Protein AF-A0A1I2G3A3-F1 (afdb_monomer_lite)

Sequence (102 aa):
MAKTKPKVLVNKLGEYMTASYTRKKTIVYDQKNPPPFKAVRYAETRVAYAQYIMSGFDKSIIDRAIKAVSAKTTISDFQINDKDTSLESLNCCFSCPFRSHY

Structure (mmCIF, N/CA/C/O backbone):
data_AF-A0A1I2G3A3-F1
#
_entry.id   AF-A0A1I2G3A3-F1
#
loop_
_atom_site.group_PDB
_atom_site.id
_atom_site.type_symbol
_atom_site.label_atom_id
_atom_site.label_alt_id
_atom_site.label_comp_id
_atom_site.label_asym_id
_atom_site.label_entity_id
_atom_site.label_seq_id
_atom_site.pdbx_PDB_ins_code
_atom_site.Cartn_x
_atom_site.Cartn_y
_atom_site.Cartn_z
_atom_site.occupancy
_atom_site.B_iso_or_equiv
_atom_site.auth_seq_id
_atom_site.auth_comp_id
_atom_site.auth_asym_id
_atom_site.auth_atom_id
_atom_site.pdbx_PDB_model_num
ATOM 1 N N . MET A 1 1 ? -19.179 11.346 -29.781 1.00 42.12 1 MET A N 1
ATOM 2 C CA . MET A 1 1 ? -18.217 10.891 -28.751 1.00 42.12 1 MET A CA 1
ATOM 3 C C . MET A 1 1 ? -17.269 12.040 -28.435 1.00 42.12 1 MET A C 1
ATOM 5 O O . MET A 1 1 ? -16.613 12.528 -29.347 1.00 42.12 1 MET A O 1
ATOM 9 N N . ALA A 1 2 ? -17.272 12.556 -27.204 1.00 47.06 2 ALA A N 1
ATOM 10 C CA . ALA A 1 2 ? -16.493 13.743 -26.849 1.00 47.06 2 ALA A CA 1
ATOM 11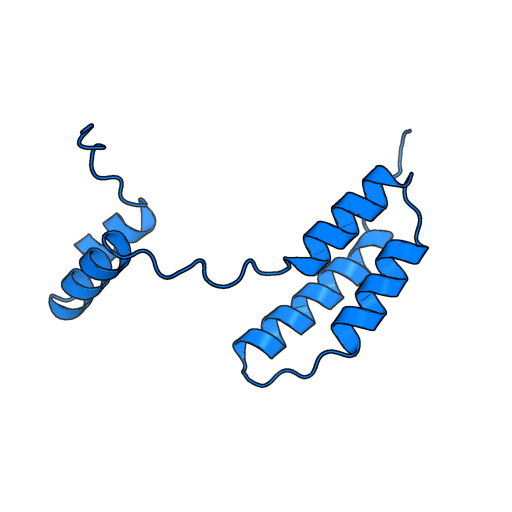 C C . ALA A 1 2 ? -14.987 13.445 -26.929 1.00 47.06 2 ALA A C 1
ATOM 13 O O . ALA A 1 2 ? -14.464 12.636 -26.166 1.00 47.06 2 ALA A O 1
ATOM 14 N N . LYS A 1 3 ? -14.286 14.101 -27.860 1.00 51.59 3 LYS A N 1
ATOM 15 C CA . LYS A 1 3 ? -12.825 14.044 -27.972 1.00 51.59 3 LYS A CA 1
ATOM 16 C C . LYS A 1 3 ? -12.248 14.852 -26.808 1.00 51.59 3 LYS A C 1
ATOM 18 O O . LYS A 1 3 ? -12.097 16.068 -26.898 1.00 51.59 3 LYS A O 1
ATOM 23 N N . THR A 1 4 ? -12.017 14.197 -25.672 1.00 61.94 4 THR A N 1
ATOM 24 C CA . THR A 1 4 ? -11.389 14.821 -24.503 1.00 61.94 4 THR A CA 1
ATOM 25 C C . THR A 1 4 ? -10.051 15.415 -24.929 1.00 61.94 4 THR A C 1
ATOM 27 O O . THR A 1 4 ? -9.223 14.706 -25.503 1.00 61.94 4 THR A O 1
ATOM 30 N N . LYS A 1 5 ? -9.846 16.717 -24.685 1.00 71.19 5 LYS A N 1
ATOM 31 C CA . LYS A 1 5 ? -8.570 17.391 -24.970 1.00 71.19 5 LYS A CA 1
ATOM 32 C C . LYS A 1 5 ? -7.424 16.554 -24.379 1.00 71.19 5 LYS A C 1
ATOM 34 O O . LYS A 1 5 ? -7.557 16.132 -23.228 1.00 71.19 5 LYS A O 1
ATOM 39 N N . PRO A 1 6 ? -6.340 16.289 -25.130 1.00 69.25 6 PRO A N 1
ATOM 40 C CA . PRO A 1 6 ? -5.228 15.499 -24.621 1.00 69.25 6 PRO A CA 1
ATOM 41 C C . PRO A 1 6 ? -4.645 16.196 -23.388 1.00 69.25 6 PRO A C 1
ATOM 43 O O . PRO A 1 6 ? -4.282 17.370 -23.446 1.00 69.25 6 PRO A O 1
ATOM 46 N N . LYS A 1 7 ? -4.612 15.485 -22.259 1.00 71.44 7 LYS A N 1
ATOM 47 C CA . LYS A 1 7 ? -4.061 15.976 -20.993 1.00 71.44 7 LYS A CA 1
ATOM 48 C C . LYS A 1 7 ? -2.747 15.258 -20.735 1.00 71.44 7 LYS A C 1
ATOM 50 O O . LYS A 1 7 ? -2.729 14.033 -20.676 1.00 71.44 7 LYS A O 1
ATOM 55 N N . VAL A 1 8 ? -1.677 16.025 -20.555 1.00 76.06 8 VAL A N 1
ATOM 56 C CA . VAL A 1 8 ? -0.354 15.520 -20.178 1.00 76.06 8 VAL A CA 1
ATOM 57 C C . VAL A 1 8 ? 0.011 16.044 -18.797 1.00 76.06 8 VAL A C 1
ATOM 59 O O . VAL A 1 8 ? -0.278 17.191 -18.460 1.00 76.06 8 VAL A O 1
ATOM 62 N N . LEU A 1 9 ? 0.630 15.195 -17.978 1.00 77.12 9 LEU A N 1
ATOM 63 C CA . LEU A 1 9 ? 1.178 15.625 -16.695 1.00 77.12 9 LEU A CA 1
ATOM 64 C C . LEU A 1 9 ? 2.383 16.532 -16.955 1.00 77.12 9 LEU A C 1
ATOM 66 O O . LEU A 1 9 ? 3.246 16.180 -17.755 1.00 77.12 9 LEU A O 1
ATOM 70 N N . VAL A 1 10 ? 2.486 17.652 -16.241 1.00 79.50 10 VAL A N 1
ATOM 71 C CA . VAL A 1 10 ? 3.576 18.633 -16.418 1.00 79.50 10 VAL A CA 1
ATOM 72 C C . VAL A 1 10 ? 4.955 17.976 -16.290 1.00 79.50 10 VAL A C 1
ATOM 74 O O . VAL A 1 10 ? 5.820 18.194 -17.132 1.00 79.50 10 VAL A O 1
ATOM 77 N N . ASN A 1 11 ? 5.127 17.065 -15.328 1.00 79.94 11 ASN A N 1
ATOM 78 C CA . ASN A 1 11 ? 6.376 16.313 -15.156 1.00 79.94 11 ASN A CA 1
ATOM 79 C C . ASN A 1 11 ? 6.718 15.454 -16.383 1.00 79.94 11 ASN A C 1
ATOM 81 O O . ASN A 1 11 ? 7.882 15.337 -16.755 1.00 79.94 11 ASN A O 1
ATOM 85 N N . LYS A 1 12 ? 5.706 14.871 -17.038 1.00 82.38 12 LYS A N 1
ATOM 86 C CA . LYS A 1 12 ? 5.892 14.078 -18.260 1.00 82.38 12 LYS A CA 1
ATOM 87 C C . LYS A 1 12 ? 6.165 14.944 -19.478 1.00 82.38 12 LYS A C 1
ATOM 89 O O . LYS A 1 12 ? 6.910 14.510 -20.349 1.00 82.38 12 LYS A O 1
ATOM 94 N N . LEU A 1 13 ? 5.630 16.161 -19.517 1.00 86.75 13 LEU A N 1
ATOM 95 C CA . LEU A 1 13 ? 5.973 17.140 -20.543 1.00 86.75 13 LEU A CA 1
ATOM 96 C C . LEU A 1 13 ? 7.430 17.603 -20.403 1.00 86.75 13 LEU A C 1
ATOM 98 O O . LEU A 1 13 ? 8.162 17.576 -21.386 1.00 86.75 13 LEU A O 1
ATOM 102 N N . GLY A 1 14 ? 7.867 17.944 -19.187 1.00 88.88 14 GLY A N 1
ATOM 103 C CA . GLY A 1 14 ? 9.258 18.318 -18.916 1.00 88.88 14 GLY A CA 1
ATOM 104 C C . GLY A 1 14 ? 10.242 17.202 -19.277 1.00 88.88 14 GLY A C 1
ATOM 105 O O . GLY A 1 14 ? 11.216 17.443 -19.983 1.00 88.88 14 GLY A O 1
ATOM 106 N N . GLU A 1 15 ? 9.931 15.961 -18.885 1.00 88.94 15 GLU A N 1
ATOM 107 C CA . GLU A 1 15 ? 10.711 14.775 -19.269 1.00 88.94 15 GLU A CA 1
ATOM 108 C C . GLU A 1 15 ? 10.739 14.584 -20.795 1.00 88.94 15 GLU A C 1
ATOM 110 O O . GLU A 1 15 ? 11.785 14.308 -21.376 1.00 88.94 15 GLU A O 1
ATOM 115 N N . TYR A 1 16 ? 9.603 14.766 -21.474 1.00 90.62 16 TYR A N 1
ATOM 116 C CA . TYR A 1 16 ? 9.513 14.612 -22.924 1.00 90.62 16 TYR A CA 1
ATOM 117 C C . TYR A 1 16 ? 10.405 15.603 -23.676 1.00 90.62 16 TYR A C 1
ATOM 119 O O . TYR A 1 16 ? 10.995 15.228 -24.686 1.00 90.62 16 TYR A O 1
ATOM 127 N N . MET A 1 17 ? 10.527 16.850 -23.214 1.00 91.31 17 MET A N 1
ATOM 128 C CA . MET A 1 17 ? 11.298 17.879 -23.923 1.00 91.31 17 MET A CA 1
ATOM 129 C C . MET A 1 17 ? 12.788 17.530 -24.031 1.00 91.31 17 MET A C 1
ATOM 131 O O . MET A 1 17 ? 13.388 17.759 -25.082 1.00 91.31 17 MET A O 1
ATOM 135 N N . THR A 1 18 ? 13.363 16.912 -22.998 1.00 92.19 18 THR A N 1
ATOM 136 C CA . THR A 1 18 ? 14.800 16.595 -22.916 1.00 92.19 18 THR A CA 1
ATOM 137 C C . THR A 1 18 ? 15.131 15.131 -23.224 1.00 92.19 18 THR A C 1
ATOM 139 O O . THR A 1 18 ? 16.294 14.786 -23.423 1.00 92.19 18 THR A O 1
ATOM 142 N N . ALA A 1 19 ? 14.126 14.257 -23.307 1.00 91.62 19 ALA A N 1
ATOM 143 C CA . ALA A 1 19 ? 14.307 12.826 -23.525 1.00 91.62 19 ALA A CA 1
ATOM 144 C C . ALA A 1 19 ? 14.807 12.444 -24.936 1.00 91.62 19 ALA A C 1
ATOM 146 O O . ALA A 1 19 ? 14.536 13.107 -25.946 1.00 91.62 19 ALA A O 1
ATOM 147 N N . SER A 1 20 ? 15.462 11.279 -25.012 1.00 92.62 20 SER A N 1
ATOM 148 C CA . SER A 1 20 ? 15.819 10.612 -26.271 1.00 92.62 20 SER A CA 1
ATOM 149 C C . SER A 1 20 ? 14.577 10.200 -27.073 1.00 92.62 20 SER A C 1
ATOM 151 O O . SER A 1 20 ? 13.481 10.045 -26.529 1.00 92.62 20 SER A O 1
ATOM 153 N N . TYR A 1 21 ? 14.733 9.983 -28.383 1.00 89.94 21 TYR A N 1
ATOM 154 C CA . TYR A 1 21 ? 13.626 9.605 -29.273 1.00 89.94 21 TYR A CA 1
ATOM 155 C C . TYR A 1 21 ? 12.897 8.329 -28.818 1.00 89.94 21 TYR A C 1
ATOM 157 O O . TYR A 1 21 ? 11.666 8.277 -28.803 1.00 89.94 21 TYR A O 1
ATOM 165 N N . THR A 1 22 ? 13.651 7.325 -28.367 1.00 91.88 22 THR A N 1
ATOM 166 C CA . THR A 1 22 ? 13.100 6.082 -27.812 1.00 91.88 22 THR A CA 1
ATOM 167 C C . THR A 1 22 ? 12.260 6.359 -26.567 1.00 91.88 22 THR A C 1
ATOM 169 O O . THR A 1 22 ? 11.130 5.886 -26.465 1.00 91.88 22 THR A O 1
ATOM 172 N N . ARG A 1 23 ? 12.756 7.199 -25.650 1.00 89.12 23 ARG A N 1
ATOM 173 C CA . ARG A 1 23 ? 12.042 7.530 -24.412 1.00 89.12 23 ARG A CA 1
ATOM 174 C C . ARG A 1 23 ? 10.792 8.377 -24.665 1.00 89.12 23 ARG A C 1
ATOM 176 O O . ARG A 1 23 ? 9.763 8.130 -24.042 1.00 89.12 23 ARG A O 1
ATOM 183 N N . LYS A 1 24 ? 10.837 9.305 -25.625 1.00 92.38 24 LYS A N 1
ATOM 184 C CA . LYS A 1 24 ? 9.672 10.077 -26.094 1.00 92.38 24 LYS A CA 1
ATOM 185 C C . LYS A 1 24 ? 8.535 9.166 -26.565 1.00 92.38 24 LYS A C 1
ATOM 187 O O . LYS A 1 24 ? 7.387 9.383 -26.176 1.00 92.38 24 LYS A O 1
ATOM 192 N N . LYS A 1 25 ? 8.845 8.117 -27.341 1.00 91.44 25 LYS A N 1
ATOM 193 C CA . LYS A 1 25 ? 7.852 7.117 -27.778 1.00 91.44 25 LYS A CA 1
ATOM 194 C C . LYS A 1 25 ? 7.208 6.397 -26.597 1.00 91.44 25 LYS A C 1
ATOM 196 O O . LYS A 1 25 ? 5.986 6.290 -26.565 1.00 91.44 25 LYS A O 1
ATOM 201 N N . THR A 1 26 ? 8.007 5.963 -25.623 1.00 86.56 26 THR A N 1
ATOM 202 C CA . THR A 1 26 ? 7.497 5.321 -24.404 1.00 86.56 26 THR A CA 1
ATOM 203 C C . THR A 1 26 ? 6.591 6.259 -23.612 1.00 86.56 26 THR A C 1
ATOM 205 O O . THR A 1 26 ? 5.489 5.868 -23.265 1.00 86.56 26 THR A O 1
ATOM 208 N N . ILE A 1 27 ? 6.985 7.522 -23.402 1.00 86.06 27 ILE A N 1
ATOM 209 C CA . ILE A 1 27 ? 6.163 8.506 -22.675 1.00 86.06 27 ILE A CA 1
ATOM 210 C C . ILE A 1 27 ? 4.796 8.692 -23.347 1.00 86.06 27 ILE A C 1
ATOM 212 O O . ILE A 1 27 ? 3.773 8.711 -22.666 1.00 86.06 27 ILE A O 1
ATOM 216 N N . VAL A 1 28 ? 4.762 8.810 -24.678 1.00 88.31 28 VAL A N 1
ATOM 217 C CA . VAL A 1 28 ? 3.506 8.944 -25.436 1.00 88.31 28 VAL A CA 1
ATOM 218 C C . VAL A 1 28 ? 2.673 7.664 -25.364 1.00 88.31 28 VAL A C 1
ATOM 220 O O . VAL A 1 28 ? 1.451 7.740 -25.248 1.00 88.31 28 VAL A O 1
ATOM 223 N N . TYR A 1 29 ? 3.311 6.496 -25.431 1.00 86.94 29 TYR A N 1
ATOM 224 C CA . TYR A 1 29 ? 2.636 5.209 -25.296 1.00 86.94 29 TYR A CA 1
ATOM 225 C C . TYR A 1 29 ? 2.014 5.043 -23.905 1.00 86.94 29 TYR A C 1
ATOM 227 O O . TYR A 1 29 ? 0.824 4.766 -23.821 1.00 86.94 29 TYR A O 1
ATOM 235 N N . ASP A 1 30 ? 2.769 5.313 -22.839 1.00 82.94 30 ASP A N 1
ATOM 236 C CA . ASP A 1 30 ? 2.312 5.253 -21.445 1.00 82.94 30 ASP A CA 1
ATOM 237 C C . ASP A 1 30 ? 1.202 6.278 -21.163 1.00 82.94 30 ASP A C 1
ATOM 239 O O . ASP A 1 30 ? 0.333 6.055 -20.331 1.00 82.94 30 ASP A O 1
ATOM 243 N N . GLN A 1 31 ? 1.210 7.427 -21.843 1.00 79.31 31 GLN A N 1
ATOM 244 C CA . GLN A 1 31 ? 0.143 8.430 -21.746 1.00 79.31 31 GLN A CA 1
ATOM 245 C C . GLN A 1 31 ? -1.150 7.981 -22.438 1.00 79.31 31 GLN A C 1
ATOM 247 O O . GLN A 1 31 ? -2.239 8.278 -21.951 1.00 79.31 31 GLN A O 1
ATOM 252 N N . LYS A 1 32 ? -1.039 7.293 -23.582 1.00 81.69 32 LYS A N 1
ATOM 253 C CA . LYS A 1 32 ? -2.187 6.746 -24.328 1.00 81.69 32 LYS A CA 1
ATOM 254 C C . LYS A 1 32 ? -2.755 5.494 -23.671 1.00 81.69 32 LYS A C 1
ATOM 256 O O . LYS A 1 32 ? -3.964 5.297 -23.682 1.00 81.69 32 LYS A O 1
ATOM 261 N N . ASN A 1 33 ? -1.871 4.683 -23.107 1.00 78.69 33 ASN A N 1
ATOM 262 C CA . ASN A 1 33 ? -2.163 3.448 -22.407 1.00 78.69 33 ASN A CA 1
ATOM 263 C C . ASN A 1 33 ? -1.649 3.609 -20.976 1.00 78.69 33 ASN A C 1
ATOM 265 O O . ASN A 1 33 ? -0.606 3.036 -20.648 1.00 78.69 33 ASN A O 1
ATOM 269 N N . PRO A 1 34 ? -2.321 4.435 -20.146 1.00 68.75 34 PRO A N 1
ATOM 270 C CA . PRO A 1 34 ? -1.936 4.569 -18.753 1.00 68.75 34 PRO A CA 1
ATOM 271 C C . PRO A 1 34 ? -1.873 3.161 -18.171 1.00 68.75 34 PRO A C 1
ATOM 273 O O . PRO A 1 34 ? -2.871 2.437 -18.258 1.00 68.75 34 PRO A O 1
ATOM 276 N N . PRO A 1 35 ? -0.711 2.731 -17.645 1.00 65.50 35 PRO A N 1
ATOM 277 C CA . PRO A 1 35 ? -0.612 1.408 -17.068 1.00 65.50 35 PRO A CA 1
ATOM 278 C C . PRO A 1 35 ? -1.710 1.285 -16.009 1.00 65.50 35 PRO A C 1
ATOM 280 O O . PRO A 1 35 ? -1.959 2.273 -15.301 1.00 65.50 35 PRO A O 1
ATOM 283 N N . PRO A 1 36 ? -2.386 0.122 -15.920 1.00 57.53 36 PRO A N 1
ATOM 284 C CA . PRO A 1 36 ? -3.374 -0.116 -14.882 1.00 57.53 36 PRO A CA 1
ATOM 285 C C . PRO A 1 36 ? -2.701 0.265 -13.577 1.00 57.53 36 PRO A C 1
ATOM 287 O O . PRO A 1 36 ? -1.609 -0.220 -13.287 1.00 57.53 36 PRO A O 1
ATOM 290 N N . PHE A 1 37 ? -3.294 1.270 -12.936 1.00 50.78 37 PHE A N 1
ATOM 291 C CA . PHE A 1 37 ? -2.827 1.972 -11.753 1.00 50.78 37 PHE A CA 1
ATOM 292 C C . PHE A 1 37 ? -1.687 1.215 -11.057 1.00 50.78 37 PHE A C 1
ATOM 294 O O . PHE A 1 37 ? -1.945 0.151 -10.494 1.00 50.78 37 PHE A O 1
ATOM 301 N N . LYS A 1 38 ? -0.435 1.715 -11.127 1.00 50.53 38 LYS A N 1
ATOM 302 C CA . LYS A 1 38 ? 0.660 1.214 -10.270 1.00 50.53 38 LYS A CA 1
ATOM 303 C C . LYS A 1 38 ? 0.053 1.081 -8.885 1.00 50.53 38 LYS A C 1
ATOM 305 O O . LYS A 1 38 ? -0.365 2.118 -8.372 1.00 50.53 38 LYS A O 1
ATOM 310 N N . ALA A 1 39 ? -0.097 -0.158 -8.404 1.00 49.53 39 ALA A N 1
ATOM 311 C CA . ALA A 1 39 ? -0.905 -0.521 -7.245 1.00 49.53 39 ALA A CA 1
ATOM 312 C C . ALA A 1 39 ? -0.909 0.622 -6.234 1.00 49.53 39 ALA A C 1
ATOM 314 O O . ALA A 1 39 ? 0.174 1.091 -5.878 1.00 49.53 39 ALA A O 1
ATOM 315 N N . VAL A 1 40 ? -2.097 1.136 -5.886 1.00 53.47 40 VAL A N 1
ATOM 316 C CA . VAL A 1 40 ? -2.244 2.232 -4.920 1.00 53.47 40 VAL A CA 1
ATOM 317 C C . VAL A 1 40 ? -1.363 1.873 -3.728 1.00 53.47 40 VAL A C 1
ATOM 319 O O . VAL A 1 40 ? -1.700 0.953 -2.986 1.00 53.47 40 VAL A O 1
ATOM 322 N N . ARG A 1 41 ? -0.206 2.536 -3.593 1.00 59.72 41 ARG A N 1
ATOM 323 C CA . ARG A 1 41 ? 0.663 2.320 -2.436 1.00 59.72 41 ARG A CA 1
ATOM 324 C C . ARG A 1 41 ? -0.190 2.559 -1.206 1.00 59.72 41 ARG A C 1
ATOM 326 O O . ARG A 1 41 ? -0.996 3.497 -1.215 1.00 59.72 41 ARG A O 1
ATOM 333 N N . TYR A 1 42 ? -0.047 1.723 -0.187 1.00 66.50 42 TYR A N 1
ATOM 334 C CA . TYR A 1 42 ? -0.828 1.871 1.046 1.00 66.50 42 TYR A CA 1
ATOM 335 C C . TYR A 1 42 ? -2.342 1.689 0.851 1.00 66.50 42 TYR A C 1
ATOM 337 O O . TYR A 1 42 ? -3.107 2.220 1.651 1.00 66.50 42 TYR A O 1
ATOM 345 N N . ALA A 1 43 ? -2.819 0.984 -0.188 1.00 70.62 43 ALA A N 1
ATOM 346 C CA . ALA A 1 43 ? -4.260 0.774 -0.405 1.00 70.62 43 ALA A CA 1
ATOM 347 C C . ALA A 1 43 ? -4.962 0.265 0.863 1.00 70.62 43 ALA A C 1
ATOM 349 O O . ALA A 1 43 ? -5.985 0.804 1.280 1.00 70.62 43 ALA A O 1
ATOM 350 N N . GLU A 1 44 ? -4.369 -0.739 1.503 1.00 75.25 44 GLU A N 1
ATOM 351 C CA . GLU A 1 44 ? -4.898 -1.350 2.721 1.00 75.25 44 GLU A CA 1
ATOM 352 C C . GLU A 1 44 ? -4.756 -0.442 3.932 1.00 75.25 44 GLU A C 1
ATOM 354 O O . GLU A 1 44 ? -5.705 -0.275 4.691 1.00 75.25 44 GLU A O 1
ATOM 359 N N . THR A 1 45 ? -3.608 0.214 4.071 1.00 82.81 45 THR A N 1
ATOM 360 C CA . THR A 1 45 ? -3.370 1.218 5.107 1.00 82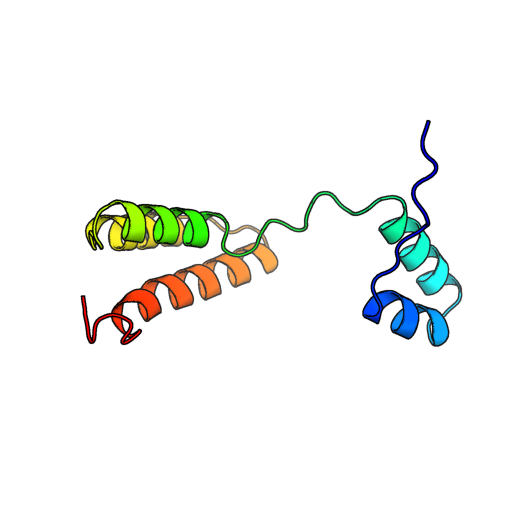.81 45 THR A CA 1
ATOM 361 C C . THR A 1 45 ? -4.390 2.359 5.021 1.00 82.81 45 THR A C 1
ATOM 363 O O . THR A 1 45 ? -4.939 2.779 6.034 1.00 82.81 45 THR A O 1
ATOM 366 N N . ARG A 1 46 ? -4.740 2.816 3.812 1.00 83.31 46 ARG A N 1
ATOM 367 C CA . ARG A 1 46 ? -5.762 3.845 3.585 1.00 83.31 46 ARG A CA 1
ATOM 368 C C . ARG A 1 46 ? -7.151 3.373 4.009 1.00 83.31 46 ARG A C 1
ATOM 370 O O . ARG A 1 46 ? -7.891 4.148 4.612 1.00 83.31 46 ARG A O 1
ATOM 377 N N . VAL A 1 47 ? -7.504 2.123 3.708 1.00 86.38 47 VAL A N 1
ATOM 378 C CA . VAL A 1 47 ? -8.770 1.523 4.158 1.00 86.38 47 VAL A CA 1
ATOM 379 C C . VAL A 1 47 ? -8.801 1.411 5.682 1.00 86.38 47 VAL A C 1
ATOM 381 O O . VAL A 1 47 ? -9.799 1.791 6.290 1.00 86.38 47 VAL A O 1
ATOM 384 N N . ALA A 1 48 ? -7.703 0.974 6.302 1.00 87.25 48 ALA A N 1
ATOM 385 C CA . ALA A 1 48 ? -7.585 0.875 7.753 1.00 87.25 48 ALA A CA 1
ATOM 386 C C . ALA A 1 48 ? -7.743 2.241 8.435 1.00 87.25 48 ALA A C 1
ATOM 388 O O . ALA A 1 48 ? -8.494 2.351 9.399 1.00 87.25 48 ALA A O 1
ATOM 389 N N . TYR A 1 49 ? -7.124 3.301 7.901 1.00 87.31 49 TYR A N 1
ATOM 390 C CA . TYR A 1 49 ? -7.315 4.661 8.412 1.00 87.31 49 TYR A CA 1
ATOM 391 C C . TYR A 1 49 ? -8.751 5.158 8.266 1.00 87.31 49 TYR A C 1
ATOM 393 O O . TYR A 1 49 ? -9.291 5.749 9.198 1.00 87.31 49 TYR A O 1
ATOM 401 N N . ALA A 1 50 ? -9.384 4.919 7.115 1.00 87.81 50 ALA A N 1
ATOM 402 C CA . ALA A 1 50 ? -10.773 5.312 6.907 1.00 87.81 50 ALA A CA 1
ATOM 403 C C . ALA A 1 50 ? -11.696 4.619 7.920 1.00 87.81 50 ALA A C 1
ATOM 405 O O . ALA A 1 50 ? -12.503 5.278 8.570 1.00 87.81 50 ALA A O 1
ATOM 406 N N . GLN A 1 51 ? -11.524 3.310 8.114 1.00 88.25 51 GLN A N 1
ATOM 407 C CA . GLN A 1 51 ? -12.280 2.549 9.106 1.00 88.25 51 GLN A CA 1
ATOM 408 C C . GLN A 1 51 ? -11.987 3.018 10.531 1.00 88.25 51 GLN A C 1
ATOM 410 O O . GLN A 1 51 ? -12.922 3.200 11.304 1.00 88.25 51 GLN A O 1
ATOM 415 N N . TYR A 1 52 ? -10.724 3.271 10.871 1.00 88.62 52 TYR A N 1
ATOM 416 C CA . TYR A 1 52 ? -10.317 3.801 12.171 1.00 88.62 52 TYR A CA 1
ATOM 417 C C . TYR A 1 52 ? -11.051 5.106 12.503 1.00 88.62 52 TYR A C 1
ATOM 419 O O . TYR A 1 52 ? -11.652 5.215 13.568 1.00 88.62 52 TYR A O 1
ATOM 427 N N . ILE A 1 53 ? -11.088 6.055 11.564 1.00 87.19 53 ILE A N 1
ATOM 428 C CA . ILE A 1 53 ? -11.790 7.335 11.736 1.00 87.19 53 ILE A CA 1
ATOM 429 C C . ILE A 1 53 ? -13.307 7.119 11.847 1.00 87.19 53 ILE A C 1
ATOM 431 O O . ILE A 1 53 ? -13.937 7.645 12.760 1.00 87.19 53 ILE A O 1
ATOM 435 N N . MET A 1 54 ? -13.898 6.314 10.957 1.00 88.94 54 MET A N 1
ATOM 436 C CA . MET A 1 54 ? -15.346 6.052 10.949 1.00 88.94 54 MET A CA 1
ATOM 437 C C . MET A 1 54 ? -15.840 5.309 12.196 1.00 88.94 54 MET A C 1
ATOM 439 O O . MET A 1 54 ? -17.008 5.426 12.551 1.00 88.94 54 MET A O 1
ATOM 443 N N . SER A 1 55 ? -14.960 4.565 12.866 1.00 87.50 55 SER A N 1
ATOM 444 C CA . SER A 1 55 ? -15.285 3.767 14.055 1.00 87.50 55 SER A CA 1
ATOM 445 C C . SER A 1 55 ? -15.014 4.510 15.365 1.00 87.50 55 SER A C 1
ATOM 447 O O . SER A 1 55 ? -14.937 3.884 16.418 1.00 87.50 55 SER A O 1
ATOM 449 N N . GLY A 1 56 ? -14.814 5.832 15.317 1.00 87.44 56 GLY A N 1
ATOM 450 C CA . GLY A 1 56 ? -14.527 6.628 16.510 1.00 87.44 56 GLY A CA 1
ATOM 451 C C . GLY A 1 56 ? -13.125 6.391 17.071 1.00 87.44 56 GLY A C 1
ATOM 452 O O . GLY A 1 56 ? -12.940 6.398 18.285 1.00 87.44 56 GLY A O 1
ATOM 453 N N . PHE A 1 57 ? -12.135 6.201 16.195 1.00 86.06 57 PHE A N 1
ATOM 454 C CA . PHE A 1 57 ? -10.733 5.988 16.561 1.00 86.06 57 PHE A CA 1
ATOM 455 C C . PHE A 1 57 ? -10.494 4.684 17.345 1.00 86.06 57 PHE A C 1
ATOM 457 O O . PHE A 1 57 ? -9.665 4.630 18.259 1.00 86.06 57 PHE A O 1
ATOM 464 N N . ASP A 1 58 ? -11.189 3.605 16.968 1.00 88.38 58 ASP A N 1
ATOM 465 C CA . ASP A 1 58 ? -10.949 2.272 17.530 1.00 88.38 58 ASP A CA 1
ATOM 466 C C . ASP A 1 58 ? -9.574 1.722 17.112 1.00 88.38 58 ASP A C 1
ATOM 468 O O . ASP A 1 58 ? -9.363 1.257 15.987 1.00 88.38 58 ASP A O 1
ATOM 472 N N . LYS A 1 59 ? -8.638 1.720 18.064 1.00 87.00 59 LYS A N 1
ATOM 473 C CA . LYS A 1 59 ? -7.257 1.253 17.882 1.00 87.00 59 LYS A CA 1
ATOM 474 C C . LYS A 1 59 ? -7.164 -0.190 17.382 1.00 87.00 59 LYS A C 1
ATOM 476 O O . LYS A 1 59 ? -6.222 -0.509 16.657 1.00 87.00 59 LYS A O 1
ATOM 481 N N . SER A 1 60 ? -8.161 -1.030 17.682 1.00 89.31 60 SER A N 1
ATOM 482 C CA . SER A 1 60 ? -8.186 -2.433 17.256 1.00 89.31 60 SER A CA 1
ATOM 483 C C . SER A 1 60 ? -8.122 -2.590 15.731 1.00 89.31 60 SER A C 1
ATOM 485 O O . SER A 1 60 ? -7.667 -3.615 15.220 1.00 89.31 60 SER A O 1
ATOM 487 N N . ILE A 1 61 ? -8.582 -1.582 14.984 1.00 89.19 61 ILE A N 1
ATOM 488 C CA . ILE A 1 61 ? -8.589 -1.569 13.518 1.00 89.19 61 ILE A CA 1
ATOM 489 C C . ILE A 1 61 ? -7.168 -1.416 12.977 1.00 89.19 61 ILE A C 1
ATOM 491 O O . ILE A 1 61 ? -6.768 -2.157 12.078 1.00 89.19 61 ILE A O 1
ATOM 495 N N . ILE A 1 62 ? -6.389 -0.503 13.559 1.00 89.81 62 ILE A N 1
ATOM 496 C CA . ILE A 1 62 ? -4.992 -0.280 13.178 1.00 89.81 62 ILE A CA 1
ATOM 497 C C . ILE A 1 62 ? -4.136 -1.481 13.591 1.00 89.81 62 ILE A C 1
ATOM 499 O O . ILE A 1 62 ? -3.369 -1.978 12.771 1.00 89.81 62 ILE A O 1
ATOM 503 N N . ASP A 1 63 ? -4.338 -2.032 14.791 1.00 89.44 63 ASP A N 1
ATOM 504 C CA . ASP A 1 63 ? -3.606 -3.223 15.247 1.00 89.44 63 ASP A CA 1
ATOM 505 C C . ASP A 1 63 ? -3.862 -4.444 14.351 1.00 89.44 63 ASP A C 1
ATOM 507 O O . ASP A 1 63 ? -2.945 -5.203 14.022 1.00 89.44 63 ASP A O 1
ATOM 511 N N . ARG A 1 64 ? -5.112 -4.633 13.906 1.00 90.38 64 ARG A N 1
ATOM 512 C CA . ARG A 1 64 ? -5.458 -5.682 12.937 1.00 90.38 64 ARG A CA 1
ATOM 513 C C . ARG A 1 64 ? -4.809 -5.438 11.580 1.00 90.38 64 ARG A C 1
ATOM 515 O O . ARG A 1 64 ? -4.304 -6.388 10.986 1.00 90.38 64 ARG A O 1
ATOM 522 N N . ALA A 1 65 ? -4.784 -4.193 11.110 1.00 89.12 65 ALA A N 1
ATOM 523 C CA . ALA A 1 65 ? -4.126 -3.840 9.858 1.00 89.12 65 ALA A CA 1
ATOM 524 C C . ALA A 1 65 ? -2.610 -4.092 9.919 1.00 89.12 65 ALA A C 1
ATOM 526 O O . ALA A 1 65 ? -2.061 -4.681 8.991 1.00 89.12 65 ALA A O 1
ATOM 527 N N . ILE A 1 66 ? -1.947 -3.752 11.030 1.00 89.50 66 ILE A N 1
ATOM 528 C CA . ILE A 1 66 ? -0.519 -4.038 11.248 1.00 89.50 66 ILE A CA 1
ATOM 529 C C . ILE A 1 66 ? -0.255 -5.544 11.162 1.00 89.50 66 ILE A C 1
ATOM 531 O O . ILE A 1 66 ? 0.653 -5.966 10.446 1.00 89.50 66 ILE A O 1
ATOM 535 N N . LYS A 1 67 ? -1.072 -6.369 11.833 1.00 90.25 67 LYS A N 1
ATOM 536 C CA . LYS A 1 67 ? -0.956 -7.838 11.769 1.00 90.25 67 LYS A CA 1
ATOM 537 C C . LYS A 1 67 ? -1.189 -8.387 10.359 1.00 90.25 67 LYS A C 1
ATOM 539 O O . LYS A 1 67 ? -0.481 -9.292 9.930 1.00 90.25 67 LYS A O 1
ATOM 544 N N . ALA A 1 68 ? -2.168 -7.850 9.636 1.00 87.75 68 ALA A N 1
ATOM 545 C CA . ALA A 1 68 ? -2.471 -8.285 8.275 1.00 87.75 68 ALA A CA 1
ATOM 546 C C . ALA A 1 68 ? -1.328 -7.947 7.305 1.00 87.75 68 ALA A C 1
ATOM 548 O O . ALA A 1 68 ? -0.906 -8.799 6.525 1.00 87.75 68 ALA A O 1
ATOM 549 N N . VAL A 1 69 ? -0.789 -6.727 7.385 1.00 86.81 69 VAL A N 1
ATOM 550 C CA . VAL A 1 69 ? 0.317 -6.277 6.533 1.00 86.81 69 VAL A CA 1
ATOM 551 C C . VAL A 1 69 ? 1.614 -7.010 6.884 1.00 86.81 69 VAL A C 1
ATOM 553 O O . VAL A 1 69 ? 2.347 -7.410 5.980 1.00 86.81 69 VAL A O 1
ATOM 556 N N . SER A 1 70 ? 1.896 -7.265 8.167 1.00 85.69 70 SER A N 1
ATOM 557 C CA . SER A 1 70 ? 3.101 -7.994 8.582 1.00 85.69 70 SER A CA 1
ATOM 558 C C . SER A 1 70 ? 3.096 -9.456 8.123 1.00 85.69 70 SER A C 1
ATOM 560 O O . SER A 1 70 ? 4.142 -9.964 7.711 1.00 85.69 70 SER A O 1
ATOM 562 N N . ALA A 1 71 ? 1.925 -10.098 8.092 1.00 87.62 71 ALA A N 1
ATOM 563 C CA . ALA A 1 71 ? 1.749 -11.479 7.643 1.00 87.62 71 ALA A CA 1
ATOM 564 C C . ALA A 1 71 ? 1.854 -11.669 6.118 1.00 87.62 71 ALA A C 1
ATOM 566 O O . ALA A 1 71 ? 1.925 -12.803 5.645 1.00 87.62 71 ALA A O 1
ATOM 567 N N . LYS A 1 72 ? 1.884 -10.591 5.323 1.00 84.69 72 LYS A N 1
ATOM 568 C CA . LYS A 1 72 ? 1.986 -10.703 3.865 1.00 84.69 72 LYS A CA 1
ATOM 569 C C . LYS A 1 72 ? 3.338 -11.231 3.409 1.00 84.69 72 LYS A C 1
ATOM 571 O O . LYS A 1 72 ? 4.384 -10.673 3.757 1.00 84.69 72 LYS A O 1
ATOM 576 N N . THR A 1 73 ? 3.294 -12.230 2.535 1.00 82.25 73 THR A N 1
ATOM 577 C CA . THR A 1 73 ? 4.441 -12.679 1.747 1.00 82.25 73 THR A CA 1
ATOM 578 C C . THR A 1 73 ? 4.672 -11.713 0.588 1.00 82.25 73 THR A C 1
ATOM 580 O O . THR A 1 73 ? 3.771 -11.450 -0.210 1.00 82.25 73 THR A O 1
ATOM 583 N N . THR A 1 74 ? 5.879 -11.169 0.501 1.00 82.31 74 THR A N 1
ATOM 584 C CA . THR A 1 74 ? 6.309 -10.258 -0.561 1.00 82.31 74 THR A CA 1
ATOM 585 C C . THR A 1 74 ? 7.239 -11.008 -1.509 1.00 82.31 74 THR A C 1
ATOM 587 O O . THR A 1 74 ? 8.108 -11.755 -1.073 1.00 82.31 74 THR A O 1
ATOM 590 N N . ILE A 1 75 ? 7.030 -10.845 -2.815 1.00 80.00 75 ILE A N 1
ATOM 591 C CA . ILE A 1 75 ? 7.726 -11.608 -3.867 1.00 80.00 75 ILE A CA 1
ATOM 592 C C . ILE A 1 75 ? 8.623 -10.706 -4.727 1.00 80.00 75 ILE A C 1
ATOM 594 O O . ILE A 1 75 ? 9.380 -11.189 -5.561 1.00 80.00 75 ILE A O 1
ATOM 598 N N . SER A 1 76 ? 8.525 -9.387 -4.549 1.00 77.75 76 SER A N 1
ATOM 599 C CA . SER A 1 76 ? 9.254 -8.380 -5.321 1.00 77.75 76 SER A CA 1
ATOM 600 C C . SER A 1 76 ? 9.706 -7.223 -4.438 1.00 77.75 76 SER A C 1
ATOM 602 O O . SER A 1 76 ? 9.028 -6.883 -3.466 1.00 77.75 76 SER A O 1
ATOM 604 N N . ASP A 1 77 ? 10.788 -6.554 -4.834 1.00 74.75 77 ASP A N 1
ATOM 605 C CA . ASP A 1 77 ? 11.330 -5.374 -4.142 1.00 74.75 77 ASP A CA 1
ATOM 606 C C . ASP A 1 77 ? 10.287 -4.264 -3.973 1.00 74.75 77 ASP A C 1
ATOM 608 O O . ASP A 1 77 ? 10.230 -3.58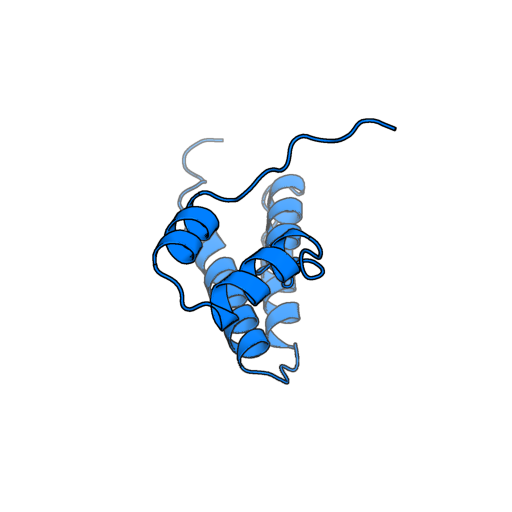5 -2.950 1.00 74.75 77 ASP A O 1
ATOM 612 N N . PHE A 1 78 ? 9.394 -4.112 -4.955 1.00 72.19 78 PHE A N 1
ATOM 613 C CA . PHE A 1 78 ? 8.288 -3.163 -4.870 1.00 72.19 78 PHE A CA 1
ATOM 614 C C . PHE A 1 78 ? 7.302 -3.522 -3.752 1.00 72.19 78 PHE A C 1
ATOM 616 O O . PHE A 1 78 ? 6.869 -2.639 -3.018 1.00 72.19 78 PHE A O 1
ATOM 623 N N . GLN A 1 79 ? 6.953 -4.804 -3.612 1.00 77.31 79 GLN A N 1
ATOM 624 C CA . GLN A 1 79 ? 6.059 -5.272 -2.550 1.00 77.31 79 GLN A CA 1
ATOM 625 C C . GLN A 1 79 ? 6.721 -5.201 -1.173 1.00 77.31 79 GLN A C 1
ATOM 627 O O . GLN A 1 79 ? 6.030 -4.919 -0.199 1.00 77.31 79 GLN A O 1
ATOM 632 N N . ILE A 1 80 ? 8.036 -5.432 -1.094 1.00 81.69 80 ILE A N 1
ATOM 633 C CA . ILE A 1 80 ? 8.820 -5.250 0.136 1.00 81.69 80 ILE A CA 1
ATOM 634 C C . ILE A 1 80 ? 8.740 -3.785 0.570 1.00 81.69 80 ILE A C 1
ATOM 636 O O . ILE A 1 80 ? 8.245 -3.494 1.653 1.00 81.69 80 ILE A O 1
ATOM 640 N N . ASN A 1 81 ? 9.091 -2.857 -0.324 1.00 80.12 81 ASN A N 1
ATOM 641 C CA . ASN A 1 81 ? 9.039 -1.430 -0.023 1.00 80.12 81 ASN A CA 1
ATOM 642 C C . ASN A 1 81 ? 7.615 -0.949 0.317 1.00 80.12 81 ASN A C 1
ATOM 644 O O . ASN A 1 81 ? 7.434 -0.112 1.195 1.00 80.12 81 ASN A O 1
ATOM 648 N N . ASP A 1 82 ? 6.588 -1.437 -0.385 1.00 80.94 82 ASP A N 1
ATOM 649 C CA . AS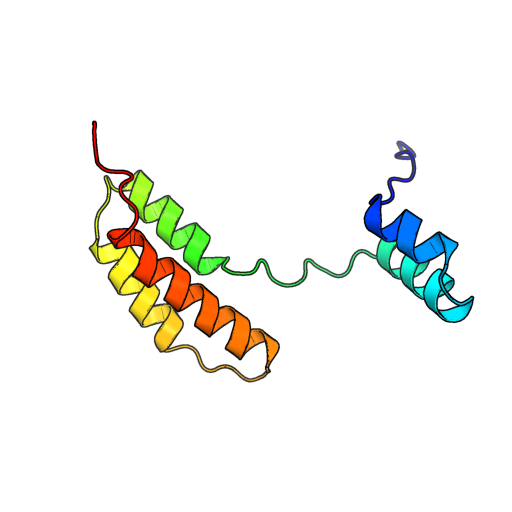P A 1 82 ? 5.195 -1.087 -0.079 1.00 80.94 82 ASP A CA 1
ATOM 650 C C . ASP A 1 82 ? 4.777 -1.592 1.309 1.00 80.94 82 ASP A C 1
ATOM 652 O O . ASP A 1 82 ? 4.159 -0.846 2.068 1.00 80.94 82 ASP A O 1
ATOM 656 N N . LYS A 1 83 ? 5.170 -2.817 1.681 1.00 85.50 83 LYS A N 1
ATOM 657 C CA . LYS A 1 83 ? 4.928 -3.387 3.012 1.00 85.50 83 LYS A CA 1
ATOM 658 C C . LYS A 1 83 ? 5.622 -2.579 4.106 1.00 85.50 83 LYS A C 1
ATOM 660 O O . LYS A 1 83 ? 4.967 -2.212 5.080 1.00 85.50 83 LYS A O 1
ATOM 665 N N . ASP A 1 84 ? 6.903 -2.270 3.930 1.00 85.81 84 ASP A N 1
ATOM 666 C CA . ASP A 1 84 ? 7.704 -1.575 4.939 1.00 85.81 84 ASP A CA 1
ATOM 667 C C . ASP A 1 84 ? 7.142 -0.187 5.227 1.00 85.81 84 ASP A C 1
ATOM 669 O O . ASP A 1 84 ? 6.821 0.138 6.371 1.00 85.81 84 ASP A O 1
ATOM 673 N N . THR A 1 85 ? 6.897 0.605 4.185 1.00 83.44 85 THR A N 1
ATOM 674 C CA . THR A 1 85 ? 6.334 1.938 4.389 1.00 83.44 85 THR A CA 1
ATOM 675 C C . THR A 1 85 ? 4.863 1.884 4.849 1.00 83.44 85 THR A C 1
ATOM 677 O O . THR A 1 85 ? 4.393 2.800 5.524 1.00 83.44 85 THR A O 1
ATOM 680 N N . SER A 1 86 ? 4.115 0.811 4.540 1.00 85.88 86 SER A N 1
ATOM 681 C CA . SER A 1 86 ? 2.746 0.616 5.053 1.00 85.88 86 SER A CA 1
ATOM 682 C C . SER A 1 86 ? 2.754 0.412 6.563 1.00 85.88 86 SER A C 1
ATOM 684 O O . SER A 1 86 ? 1.928 0.999 7.264 1.00 85.88 86 SER A O 1
ATOM 686 N N . LEU A 1 87 ? 3.689 -0.403 7.058 1.00 86.88 87 LEU A N 1
ATOM 687 C CA . LEU A 1 87 ? 3.881 -0.650 8.484 1.00 86.88 87 LEU A CA 1
ATOM 688 C C . LEU A 1 87 ? 4.379 0.598 9.205 1.00 86.88 87 LEU A C 1
ATOM 690 O O . LEU A 1 87 ? 3.853 0.927 10.265 1.00 86.88 87 LEU A O 1
ATOM 694 N N . GLU A 1 88 ? 5.339 1.315 8.621 1.00 86.44 88 GLU A N 1
ATOM 695 C CA . GLU A 1 88 ? 5.839 2.579 9.163 1.00 86.44 88 GLU A CA 1
ATOM 696 C C . GLU A 1 88 ? 4.698 3.586 9.351 1.00 86.44 88 GLU A C 1
ATOM 698 O O . GLU A 1 88 ? 4.495 4.095 10.452 1.00 86.44 88 GLU A O 1
ATOM 703 N N . SER A 1 89 ? 3.872 3.782 8.318 1.00 86.06 89 SER A N 1
ATOM 704 C CA . SER A 1 89 ? 2.695 4.648 8.398 1.00 86.06 89 SER A CA 1
ATOM 705 C C . SER A 1 89 ? 1.760 4.221 9.535 1.00 86.06 89 SER A C 1
ATOM 707 O O . SER A 1 89 ? 1.416 5.042 10.389 1.00 86.06 89 SER A O 1
ATOM 709 N N . LEU A 1 90 ? 1.349 2.946 9.570 1.00 87.12 90 LEU A N 1
ATOM 710 C CA . LEU A 1 90 ? 0.408 2.439 10.577 1.00 87.12 90 LEU A CA 1
ATOM 711 C C . LEU A 1 90 ? 0.955 2.596 12.003 1.00 87.12 90 LEU A C 1
ATOM 713 O O . LEU A 1 90 ? 0.214 3.026 12.885 1.00 87.12 90 LEU A O 1
ATOM 717 N N . ASN A 1 91 ? 2.247 2.341 12.217 1.00 86.56 91 ASN A N 1
ATOM 718 C CA . ASN A 1 91 ? 2.907 2.552 13.508 1.00 86.56 91 ASN A CA 1
ATOM 719 C C . ASN A 1 91 ? 2.931 4.036 13.900 1.00 86.56 91 ASN A C 1
ATOM 721 O O . ASN A 1 91 ? 2.680 4.382 15.056 1.00 86.56 91 ASN A O 1
ATOM 725 N N . CYS A 1 92 ? 3.151 4.929 12.933 1.00 84.56 92 CYS A N 1
ATOM 726 C CA . CYS A 1 92 ? 3.122 6.370 13.163 1.00 84.56 92 CYS A CA 1
ATOM 727 C C . CYS A 1 92 ? 1.710 6.940 13.399 1.00 84.56 92 CYS A C 1
ATOM 729 O O . CYS A 1 92 ? 1.583 8.089 13.834 1.00 84.56 92 CYS A O 1
ATOM 731 N N . CYS A 1 93 ? 0.643 6.160 13.167 1.00 81.38 93 CYS A N 1
ATOM 732 C CA . CYS A 1 93 ? -0.740 6.584 13.410 1.00 81.38 93 CYS A CA 1
ATOM 733 C C . CYS A 1 93 ? -0.943 7.096 14.842 1.00 81.38 93 CYS A C 1
ATOM 735 O O . CYS A 1 93 ? -1.616 8.102 15.052 1.00 81.38 93 CYS A O 1
ATOM 737 N N . PHE A 1 94 ? -0.365 6.406 15.828 1.00 73.25 94 PHE A N 1
ATOM 738 C CA . PHE A 1 94 ? -0.559 6.725 17.243 1.00 73.25 94 PHE A CA 1
ATOM 739 C C . PHE A 1 94 ? 0.339 7.857 17.743 1.00 73.25 94 PHE A C 1
ATOM 741 O O . PHE A 1 94 ? 0.013 8.498 18.737 1.00 73.25 94 PHE A O 1
ATOM 748 N N . SER A 1 95 ? 1.449 8.119 17.052 1.00 75.50 95 SER A N 1
ATOM 749 C CA . SER A 1 95 ? 2.329 9.257 17.330 1.00 75.50 95 SER A CA 1
ATOM 750 C C . SER A 1 95 ? 1.828 10.569 16.727 1.00 75.50 95 SER A C 1
ATOM 752 O O . SER A 1 95 ? 2.338 11.630 17.078 1.00 75.50 95 SER A O 1
ATOM 754 N N . CYS A 1 96 ? 0.849 10.528 15.817 1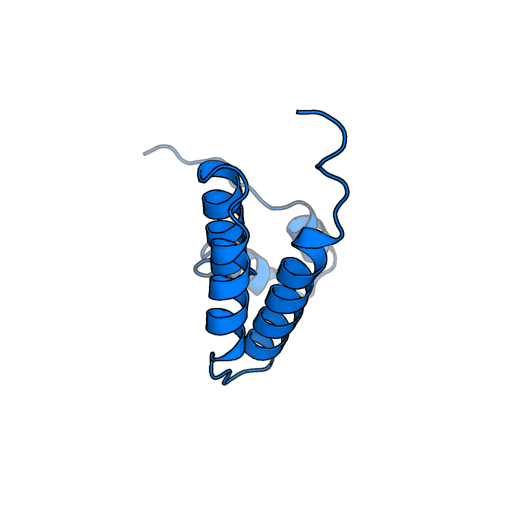.00 64.44 96 CYS A N 1
ATOM 755 C CA . CYS A 1 96 ? 0.310 11.736 15.210 1.00 64.44 96 CYS A CA 1
ATOM 756 C C . CYS A 1 96 ? -0.608 12.464 16.218 1.00 64.44 96 CYS A C 1
ATOM 758 O O . CYS A 1 96 ? -1.616 11.892 16.641 1.00 64.44 96 CYS A O 1
ATOM 760 N N . PRO A 1 97 ? -0.318 13.723 16.601 1.00 59.19 97 PRO A N 1
ATOM 761 C CA . PRO A 1 97 ? -1.052 14.462 17.630 1.00 59.19 97 PRO A CA 1
ATOM 762 C C . PRO A 1 97 ? -2.397 15.014 17.125 1.00 59.19 97 PRO A C 1
ATOM 764 O O . PRO A 1 97 ? -2.836 16.082 17.539 1.00 59.19 97 PRO A O 1
ATOM 767 N N . PHE A 1 98 ? -3.108 14.281 16.262 1.00 58.19 98 PHE A N 1
ATOM 768 C CA . PHE A 1 98 ? -4.427 14.670 15.739 1.00 58.19 98 PHE A CA 1
ATOM 769 C C . PHE A 1 98 ? -5.524 14.731 16.828 1.00 58.19 98 PHE A C 1
ATOM 771 O O . PHE A 1 98 ? -6.689 14.983 16.543 1.00 58.19 98 PHE A O 1
ATOM 778 N N . ARG A 1 99 ? -5.161 14.505 18.097 1.00 54.81 99 ARG A N 1
ATOM 779 C CA . ARG A 1 99 ? -6.054 14.342 19.244 1.00 54.81 99 ARG A CA 1
ATOM 780 C C . ARG A 1 99 ? -5.989 15.497 20.251 1.00 54.81 99 ARG A C 1
ATOM 782 O O . ARG A 1 99 ? -6.155 15.251 21.439 1.00 54.81 99 ARG A O 1
ATOM 789 N N . SER A 1 100 ? -5.730 16.737 19.830 1.00 41.66 100 SER A N 1
ATOM 790 C CA . SER A 1 100 ? -5.773 17.835 20.810 1.00 41.66 100 SER A CA 1
ATOM 791 C C . SER A 1 100 ? -7.195 18.288 21.151 1.00 41.66 100 SER A C 1
ATOM 793 O O . SER A 1 100 ? -7.424 18.631 22.301 1.00 41.66 100 SER A O 1
ATOM 795 N N . HIS A 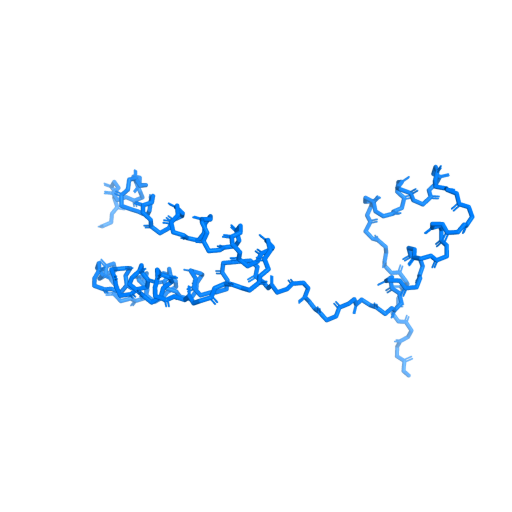1 101 ? -8.171 18.275 20.234 1.00 40.75 101 HIS A N 1
ATOM 796 C CA . HIS A 1 101 ? -9.495 18.847 20.531 1.00 40.75 101 HIS A CA 1
ATOM 797 C C . HIS A 1 101 ? -10.608 18.249 19.667 1.00 40.75 101 HIS A C 1
ATOM 799 O O . HIS A 1 101 ? -10.894 18.825 18.628 1.00 40.75 101 HIS A O 1
ATOM 805 N N . TYR A 1 102 ? -11.216 17.136 20.088 1.00 41.78 102 TYR A N 1
ATOM 806 C CA . TYR A 1 102 ? -12.643 16.823 19.894 1.00 41.78 102 TYR A CA 1
ATOM 807 C C . TYR A 1 102 ? -13.074 15.824 20.967 1.00 41.78 102 TYR A C 1
ATOM 809 O O . TYR A 1 102 ? -12.325 14.839 21.178 1.00 41.78 102 TYR A O 1
#

Organism: NCBI:txid662367

pLDDT: mean 78.61, std 13.6, range [40.75, 92.62]

Secondary structure (DSSP, 8-state):
---PPP---HHHHHHHHHS-HHHHHHHHHHHHSPPS----TTHHHHHHHHHHHHTTS-HHHHHHHHHHHHT----SHHHHHHHHHHHHHHHHTTTS-TTS--

Foldseek 3Di:
DDPPDQDDDPVLVVCLVPDDPVVVVVSVVCSVVVDPPPPPQLPLLVVLVVVCVVVVNPLVSLVVSLVVLVPDDDDDPVSVVSSVVNNVVSVCPVVPPPPPDD

Radius of gyration: 19.61 Å; chains: 1; bounding box: 34×32×50 Å